Protein AF-A0A1D6FRP8-F1 (afdb_monomer_lite)

Sequence (61 aa):
MESKVRATCNSSNAKLDDIVRLLDDLLTEYESTAYGPGKWKRLATFLQQCLAGPVLDLFRR

Radius of gyration: 12.06 Å; chains: 1; bounding box: 33×17×32 Å

pLDDT: mean 79.35, std 6.54, range [61.16, 88.12]

Organism: Zea mays (NCBI:txid4577)

Foldseek 3Di:
DLVVLLVLLPDPPRDPVVSVVVLVVVVVVLVVPDDDDCSVVVVVVSVCCSCVPSVVVSVVD

Structure (mmCIF, N/CA/C/O backbone):
data_AF-A0A1D6FRP8-F1
#
_entry.id   AF-A0A1D6FRP8-F1
#
loop_
_atom_site.group_PDB
_atom_site.id
_atom_site.type_symbol
_atom_site.label_atom_id
_atom_site.label_alt_id
_atom_site.label_comp_id
_atom_site.label_asym_id
_atom_site.label_entity_id
_atom_site.label_seq_id
_atom_site.pdbx_PDB_ins_code
_atom_site.Cartn_x
_atom_site.Cartn_y
_atom_site.Cartn_z
_atom_site.occupancy
_atom_site.B_iso_or_equiv
_atom_site.auth_seq_id
_atom_site.auth_comp_id
_atom_site.auth_asym_id
_atom_site.auth_atom_id
_atom_site.pdbx_PDB_model_num
ATOM 1 N N . MET A 1 1 ? 2.112 6.303 1.919 1.00 67.19 1 MET A N 1
ATOM 2 C CA . MET A 1 1 ? 2.330 4.905 1.483 1.00 67.19 1 MET A CA 1
ATOM 3 C C . MET A 1 1 ? 2.667 4.830 -0.008 1.00 67.19 1 MET A C 1
ATOM 5 O O . MET A 1 1 ? 3.702 4.267 -0.329 1.00 67.19 1 MET A O 1
ATOM 9 N N . GLU A 1 2 ? 1.909 5.470 -0.910 1.00 67.88 2 GLU A N 1
ATOM 10 C CA . GLU A 1 2 ? 2.169 5.407 -2.371 1.00 67.88 2 GLU A CA 1
ATOM 11 C C . GLU A 1 2 ? 3.541 5.977 -2.765 1.00 67.88 2 GLU A C 1
ATOM 13 O O . GLU A 1 2 ? 4.267 5.364 -3.538 1.00 67.88 2 GLU A O 1
ATOM 18 N N . SER A 1 3 ? 3.972 7.074 -2.134 1.00 74.38 3 SER A N 1
ATOM 19 C CA . SER A 1 3 ? 5.297 7.670 -2.365 1.00 74.38 3 SER A CA 1
ATOM 20 C C . SER A 1 3 ? 6.463 6.724 -2.032 1.00 74.38 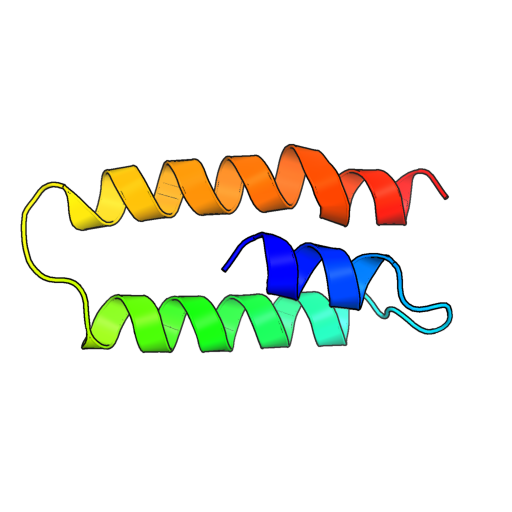3 SER A C 1
ATOM 22 O O . SER A 1 3 ? 7.493 6.781 -2.696 1.00 74.38 3 SER A O 1
ATOM 24 N N . LYS A 1 4 ? 6.296 5.830 -1.041 1.00 73.44 4 LYS A N 1
ATOM 25 C CA . LYS A 1 4 ? 7.292 4.799 -0.683 1.00 73.44 4 LYS A CA 1
ATOM 26 C C . LYS A 1 4 ? 7.383 3.744 -1.788 1.00 73.44 4 LYS A C 1
ATOM 28 O O . LYS A 1 4 ? 8.474 3.447 -2.254 1.00 73.44 4 LYS A O 1
ATOM 33 N N . VAL A 1 5 ? 6.234 3.247 -2.254 1.00 74.50 5 VAL A N 1
ATOM 34 C CA . VAL A 1 5 ? 6.160 2.267 -3.353 1.00 74.50 5 VAL A CA 1
ATOM 35 C C . VAL A 1 5 ? 6.733 2.855 -4.645 1.00 74.50 5 VAL A C 1
ATOM 37 O O . VAL A 1 5 ? 7.526 2.202 -5.318 1.00 74.50 5 VAL A O 1
ATOM 40 N N . ARG A 1 6 ? 6.418 4.118 -4.955 1.00 75.38 6 ARG A N 1
ATOM 41 C CA . ARG A 1 6 ? 6.962 4.843 -6.112 1.00 75.38 6 ARG A CA 1
ATOM 42 C C . ARG A 1 6 ? 8.482 5.006 -6.048 1.00 75.38 6 ARG A C 1
ATOM 44 O O . ARG A 1 6 ? 9.144 4.818 -7.064 1.00 75.38 6 ARG A O 1
ATOM 51 N N . ALA A 1 7 ? 9.041 5.339 -4.885 1.00 77.00 7 ALA A N 1
ATOM 52 C CA . ALA A 1 7 ? 10.489 5.458 -4.714 1.00 77.00 7 ALA A CA 1
ATOM 53 C C . ALA A 1 7 ? 11.200 4.117 -4.955 1.00 77.00 7 ALA A C 1
ATOM 55 O O . ALA A 1 7 ? 12.208 4.076 -5.659 1.00 77.00 7 ALA A O 1
ATOM 56 N N . THR A 1 8 ? 10.635 3.020 -4.445 1.00 74.44 8 THR A N 1
ATOM 57 C CA . THR A 1 8 ? 11.178 1.674 -4.660 1.00 74.44 8 THR A CA 1
ATOM 58 C C . THR A 1 8 ? 11.055 1.233 -6.117 1.00 74.44 8 THR A C 1
ATOM 60 O O . THR A 1 8 ? 12.028 0.711 -6.642 1.00 74.44 8 THR A O 1
ATOM 63 N N . CYS A 1 9 ? 9.933 1.500 -6.799 1.00 69.81 9 CYS A N 1
ATOM 64 C CA . CYS A 1 9 ? 9.756 1.162 -8.223 1.00 69.81 9 CYS A CA 1
ATOM 65 C C . CYS A 1 9 ? 10.685 1.964 -9.152 1.00 69.81 9 CYS A C 1
ATOM 67 O O . CYS A 1 9 ? 11.126 1.454 -10.176 1.00 69.81 9 CYS A O 1
ATOM 69 N N . ASN A 1 10 ? 11.015 3.209 -8.795 1.00 70.69 10 ASN A N 1
ATOM 70 C CA . ASN A 1 10 ? 11.918 4.050 -9.586 1.00 70.69 10 ASN A CA 1
ATOM 71 C C . ASN A 1 10 ? 13.406 3.728 -9.384 1.00 70.69 10 ASN A C 1
ATOM 73 O O . ASN A 1 10 ? 14.237 4.222 -10.152 1.00 70.69 10 ASN A O 1
ATOM 77 N N . SER A 1 11 ? 13.749 2.921 -8.378 1.00 75.06 11 SER A N 1
ATOM 78 C CA . SER A 1 11 ? 15.120 2.475 -8.145 1.00 75.06 11 SER A CA 1
ATOM 79 C C . SER A 1 11 ? 15.628 1.660 -9.335 1.00 75.06 11 SER A C 1
ATOM 81 O O . SER A 1 11 ? 14.944 0.767 -9.828 1.00 75.06 11 SER A O 1
ATOM 83 N N . SER A 1 12 ? 16.858 1.917 -9.781 1.00 61.16 12 SER A N 1
ATOM 84 C CA . SER A 1 12 ? 17.484 1.213 -10.913 1.00 61.16 12 SER A CA 1
ATOM 85 C C . SER A 1 12 ? 17.646 -0.300 -10.695 1.00 61.16 12 SER A C 1
ATOM 87 O O . SER A 1 12 ? 17.962 -1.020 -11.634 1.00 61.16 12 SER A O 1
ATOM 89 N N . ASN A 1 13 ? 17.439 -0.781 -9.464 1.00 66.19 13 ASN A N 1
ATOM 90 C CA . ASN A 1 13 ? 17.519 -2.190 -9.074 1.00 66.19 13 ASN A CA 1
ATOM 9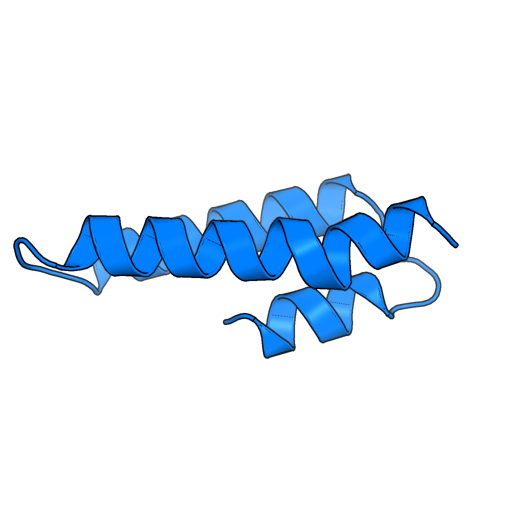1 C C . ASN A 1 13 ? 16.201 -2.694 -8.456 1.00 66.19 13 ASN A C 1
ATOM 93 O O . ASN A 1 13 ? 16.206 -3.607 -7.630 1.00 66.19 13 ASN A O 1
ATOM 97 N N . ALA A 1 14 ? 15.081 -2.052 -8.795 1.00 68.81 14 ALA A N 1
ATOM 98 C CA . ALA A 1 14 ? 13.764 -2.423 -8.307 1.00 68.81 14 ALA A CA 1
ATOM 99 C C . ALA A 1 14 ? 13.398 -3.840 -8.770 1.00 68.81 14 ALA A C 1
ATOM 101 O O . ALA A 1 14 ? 13.105 -4.071 -9.943 1.00 68.81 14 ALA A O 1
ATOM 102 N N . LYS A 1 15 ? 13.418 -4.801 -7.843 1.00 78.12 15 LYS A N 1
ATOM 103 C CA . LYS A 1 15 ? 12.899 -6.148 -8.081 1.00 78.12 15 LYS A CA 1
ATOM 104 C C . LYS A 1 15 ? 11.438 -6.200 -7.673 1.00 78.12 15 LYS A C 1
ATOM 106 O O . LYS A 1 15 ? 11.037 -5.605 -6.674 1.00 78.12 15 LYS A O 1
ATOM 111 N N . LEU A 1 16 ? 10.652 -6.966 -8.424 1.00 75.88 16 LEU A N 1
ATOM 112 C CA . LEU A 1 16 ? 9.251 -7.201 -8.091 1.00 75.88 16 LEU A CA 1
ATOM 113 C C . LEU A 1 16 ? 9.099 -7.784 -6.677 1.00 75.88 16 LEU A C 1
ATOM 115 O O . LEU A 1 16 ? 8.208 -7.369 -5.949 1.00 75.88 16 LEU A O 1
ATOM 119 N N . ASP A 1 17 ? 10.006 -8.679 -6.281 1.00 80.62 17 ASP A N 1
ATOM 120 C CA . ASP A 1 17 ? 10.040 -9.289 -4.947 1.00 80.62 17 ASP A CA 1
ATOM 121 C C . ASP A 1 17 ? 10.156 -8.241 -3.822 1.00 80.62 17 ASP A C 1
ATOM 123 O O . ASP A 1 17 ? 9.340 -8.224 -2.903 1.00 80.62 17 ASP A O 1
ATOM 127 N N . ASP A 1 18 ? 11.078 -7.278 -3.956 1.00 82.75 18 ASP A N 1
ATOM 128 C CA . ASP A 1 18 ? 11.239 -6.165 -3.009 1.00 82.75 18 ASP A CA 1
ATOM 129 C C . ASP A 1 18 ? 9.977 -5.289 -2.917 1.00 82.75 18 ASP A C 1
ATOM 131 O O . ASP A 1 18 ? 9.614 -4.811 -1.839 1.00 82.75 18 ASP A O 1
ATOM 135 N N . ILE A 1 19 ? 9.279 -5.083 -4.037 1.00 81.12 19 ILE A N 1
ATOM 136 C CA . ILE A 1 19 ? 8.047 -4.283 -4.084 1.00 81.12 19 ILE A CA 1
ATOM 137 C C . ILE A 1 19 ? 6.882 -5.027 -3.431 1.00 81.12 19 ILE A C 1
ATOM 139 O O . ILE A 1 19 ? 6.114 -4.417 -2.684 1.00 81.12 19 ILE A O 1
ATOM 143 N N . VAL A 1 20 ? 6.754 -6.330 -3.686 1.00 83.19 20 VAL A N 1
ATOM 144 C CA . VAL A 1 20 ? 5.734 -7.181 -3.060 1.00 83.19 20 VAL A CA 1
ATOM 145 C C . VAL A 1 20 ? 5.954 -7.235 -1.552 1.00 83.19 20 VAL A C 1
ATOM 147 O O . VAL A 1 20 ? 5.006 -7.025 -0.798 1.00 83.19 20 VAL A O 1
ATOM 150 N N . ARG A 1 21 ? 7.203 -7.407 -1.103 1.00 86.62 21 ARG A N 1
ATOM 151 C CA . ARG A 1 21 ? 7.544 -7.404 0.323 1.00 86.62 21 ARG A CA 1
ATOM 152 C C . ARG A 1 21 ? 7.261 -6.057 0.990 1.00 86.62 21 ARG A C 1
ATOM 154 O O . ARG A 1 21 ? 6.747 -6.018 2.100 1.00 86.62 21 ARG A O 1
ATOM 161 N N . LEU A 1 22 ? 7.556 -4.944 0.314 1.00 85.25 22 LEU A N 1
ATOM 162 C CA . LEU A 1 22 ? 7.218 -3.608 0.814 1.00 85.25 22 LEU A CA 1
ATOM 163 C C . LEU A 1 22 ? 5.702 -3.400 0.922 1.00 85.25 22 LEU A C 1
ATOM 165 O O . LEU A 1 22 ? 5.238 -2.766 1.867 1.00 85.25 22 LEU A O 1
ATOM 169 N N . LEU A 1 23 ? 4.931 -3.887 -0.054 1.00 84.69 23 LEU A N 1
ATOM 170 C CA . LEU A 1 23 ? 3.472 -3.814 -0.008 1.00 84.69 23 LEU A CA 1
ATOM 171 C C . LEU A 1 23 ? 2.922 -4.625 1.167 1.00 84.69 23 LEU A C 1
ATOM 173 O O . LEU A 1 23 ? 2.081 -4.104 1.889 1.00 84.69 23 LEU A O 1
ATOM 177 N N . ASP A 1 24 ? 3.421 -5.839 1.386 1.00 86.94 24 ASP A N 1
ATOM 178 C CA . ASP A 1 24 ? 3.036 -6.696 2.513 1.00 86.94 24 ASP A CA 1
ATOM 179 C C . ASP A 1 24 ? 3.286 -6.025 3.879 1.00 86.94 24 ASP A C 1
ATOM 181 O O . ASP A 1 24 ? 2.388 -5.957 4.722 1.00 86.94 24 ASP A O 1
ATOM 185 N N . ASP A 1 25 ? 4.458 -5.412 4.055 1.00 88.12 25 ASP A N 1
ATOM 186 C CA . ASP A 1 25 ? 4.829 -4.690 5.279 1.00 88.12 25 ASP A CA 1
ATOM 187 C C . ASP A 1 25 ? 3.903 -3.480 5.531 1.00 88.12 25 ASP A C 1
ATOM 189 O O . ASP A 1 25 ? 3.353 -3.302 6.620 1.00 88.12 25 ASP A O 1
ATOM 193 N N . LEU A 1 26 ? 3.623 -2.695 4.480 1.00 85.06 26 LEU A N 1
ATOM 194 C CA . LEU A 1 26 ? 2.699 -1.556 4.543 1.00 85.06 26 LEU A CA 1
ATOM 195 C C . LEU A 1 26 ? 1.254 -1.982 4.833 1.00 85.06 26 LEU A C 1
ATOM 197 O O . LEU A 1 26 ? 0.532 -1.263 5.529 1.00 85.06 26 LEU A O 1
ATOM 201 N N . LEU A 1 27 ? 0.814 -3.116 4.283 1.00 84.69 27 LEU A N 1
ATOM 202 C CA . LEU A 1 27 ? -0.513 -3.674 4.535 1.00 84.69 27 LEU A CA 1
ATOM 203 C C . LEU A 1 27 ? -0.636 -4.156 5.980 1.00 84.69 27 LEU A C 1
ATOM 205 O O . LEU A 1 27 ? -1.639 -3.854 6.622 1.00 84.69 27 LEU A O 1
ATOM 209 N N . THR A 1 28 ? 0.391 -4.821 6.503 1.00 86.69 28 THR A N 1
ATOM 210 C CA . THR A 1 28 ? 0.447 -5.296 7.893 1.00 86.69 28 THR A CA 1
ATOM 211 C C . THR A 1 28 ? 0.427 -4.128 8.887 1.00 86.69 28 THR A C 1
ATOM 213 O O . THR A 1 28 ? -0.335 -4.138 9.862 1.00 86.69 28 THR A O 1
ATOM 216 N N . GLU A 1 29 ? 1.190 -3.065 8.612 1.00 86.12 29 GLU A N 1
ATOM 217 C CA . GLU A 1 29 ? 1.169 -1.826 9.402 1.00 86.12 29 GLU A CA 1
ATOM 218 C C . GLU A 1 29 ? -0.207 -1.141 9.336 1.00 86.12 29 GLU A C 1
ATOM 220 O O . GLU A 1 29 ? -0.767 -0.733 10.361 1.00 86.12 29 GLU A O 1
ATOM 225 N N . TYR A 1 30 ? -0.798 -1.047 8.140 1.00 83.94 30 TYR A N 1
ATOM 226 C CA . TYR A 1 30 ? -2.137 -0.485 7.964 1.00 83.94 30 TYR A CA 1
ATOM 227 C C . TYR A 1 30 ? -3.200 -1.319 8.682 1.00 83.94 30 TYR A C 1
ATOM 229 O O . TYR A 1 30 ? -4.142 -0.774 9.262 1.00 83.94 30 TYR A O 1
ATOM 237 N N . GLU A 1 31 ? -3.060 -2.643 8.678 1.00 84.06 31 GLU A N 1
ATOM 238 C CA . GLU A 1 31 ? -3.990 -3.530 9.354 1.00 84.06 31 GLU A CA 1
ATOM 239 C C . GLU A 1 31 ? -3.957 -3.332 10.873 1.00 84.06 31 GLU A C 1
ATOM 241 O O . GLU A 1 31 ? -5.024 -3.270 11.487 1.00 84.06 31 GLU A O 1
ATOM 246 N N . SER A 1 32 ? -2.769 -3.138 11.449 1.00 85.19 32 SER A N 1
ATOM 247 C CA . SER A 1 32 ? -2.595 -2.910 12.890 1.00 85.19 32 SER A CA 1
ATOM 248 C C . SER A 1 32 ? -3.007 -1.507 13.355 1.00 85.19 32 SER A C 1
ATOM 250 O O . SER A 1 32 ? -3.381 -1.320 14.514 1.00 85.19 32 SER A O 1
ATOM 252 N N . THR A 1 33 ? -2.941 -0.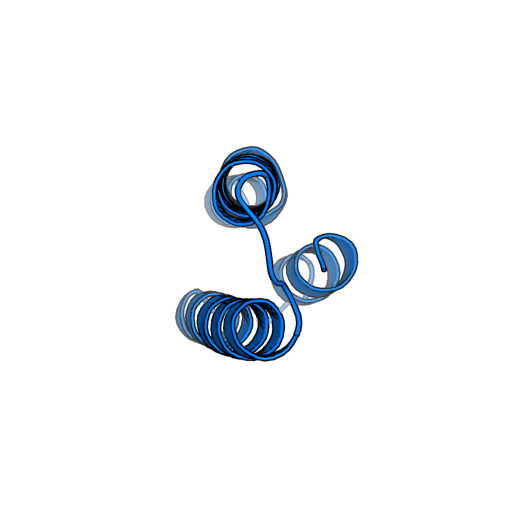504 12.477 1.00 82.38 33 THR A N 1
ATOM 253 C CA . THR A 1 33 ? -3.183 0.908 12.837 1.00 82.38 33 THR A CA 1
ATOM 254 C C . THR A 1 33 ? -4.574 1.413 12.461 1.00 82.38 33 THR A C 1
ATOM 256 O O . THR A 1 33 ? -5.088 2.333 13.102 1.00 82.38 33 THR A O 1
ATOM 259 N N . ALA A 1 34 ? -5.209 0.838 11.438 1.00 78.88 34 ALA A N 1
ATOM 260 C CA . ALA A 1 34 ? -6.498 1.303 10.945 1.00 78.88 34 ALA A CA 1
ATOM 261 C C . ALA A 1 34 ? -7.667 0.490 11.518 1.00 78.88 34 ALA A C 1
ATOM 263 O O . ALA A 1 34 ? -7.718 -0.739 11.420 1.00 78.88 34 ALA A O 1
ATOM 264 N N . TYR A 1 35 ? -8.670 1.210 12.022 1.00 77.25 35 TYR A N 1
ATOM 265 C CA . TYR A 1 35 ? -9.900 0.658 12.584 1.00 77.25 35 TYR A CA 1
ATOM 266 C C . TYR A 1 35 ? -11.121 1.339 11.954 1.00 77.25 35 TYR A C 1
ATOM 268 O O . TYR A 1 35 ? -11.104 2.536 11.664 1.00 77.25 35 TYR A O 1
ATOM 276 N N . GLY A 1 36 ? -12.187 0.568 11.734 1.00 81.94 36 GLY A N 1
ATOM 277 C CA . GLY A 1 36 ? -13.476 1.068 11.251 1.00 81.94 36 GLY A CA 1
ATOM 278 C C . GLY A 1 36 ? -13.867 0.624 9.832 1.00 81.94 36 GLY A C 1
ATOM 279 O O . GLY A 1 36 ? -13.046 0.115 9.066 1.00 81.94 36 GLY A O 1
ATOM 280 N N . PRO A 1 37 ? -15.139 0.834 9.450 1.00 79.31 37 PRO A N 1
ATOM 281 C CA . PRO A 1 37 ? -15.739 0.263 8.238 1.00 79.31 37 PRO A CA 1
ATOM 282 C C . PRO A 1 37 ? -15.162 0.825 6.928 1.00 79.31 37 PRO A C 1
ATOM 284 O O . PRO A 1 37 ? -15.245 0.184 5.885 1.00 79.31 37 PRO A O 1
ATOM 287 N N . GLY A 1 38 ? -14.535 2.007 6.966 1.00 82.31 38 GLY A N 1
ATOM 288 C CA . GLY A 1 38 ? -13.883 2.627 5.805 1.00 82.31 38 GLY A CA 1
ATOM 289 C C . GLY A 1 38 ? -12.465 2.118 5.512 1.00 82.31 38 GLY A C 1
ATOM 290 O O . GLY A 1 38 ? -11.914 2.460 4.462 1.00 82.31 38 GLY A O 1
ATOM 291 N N . LYS A 1 39 ? -11.879 1.311 6.409 1.00 85.62 39 LYS A N 1
ATOM 292 C CA . LYS A 1 39 ? -10.507 0.781 6.309 1.00 85.62 39 LYS A CA 1
ATOM 293 C C . LYS A 1 39 ? -10.270 0.066 4.983 1.00 85.62 39 LYS A C 1
ATOM 295 O O . LYS A 1 39 ? -9.400 0.448 4.208 1.00 85.62 39 LYS A O 1
ATOM 300 N N . TRP A 1 40 ? -11.101 -0.929 4.689 1.00 83.75 40 TRP A N 1
ATOM 301 C CA . TRP A 1 40 ? -10.954 -1.773 3.504 1.00 83.75 40 TRP A CA 1
ATOM 302 C C . TRP A 1 40 ? -11.141 -0.997 2.203 1.00 83.75 40 TRP A C 1
ATOM 304 O O . TRP A 1 40 ? -10.457 -1.262 1.220 1.00 83.75 40 TRP A O 1
ATOM 314 N N . LYS A 1 41 ? -12.008 0.023 2.206 1.00 86.75 41 LYS A N 1
ATOM 315 C CA . LYS A 1 41 ? -12.203 0.890 1.041 1.00 86.75 41 LYS A CA 1
ATOM 316 C C . LYS A 1 41 ? -10.962 1.742 0.764 1.00 86.75 41 LYS A C 1
ATOM 318 O O . LYS A 1 41 ? -10.527 1.818 -0.379 1.00 86.75 41 LYS A O 1
ATOM 323 N N . ARG A 1 42 ? -10.353 2.328 1.804 1.00 84.69 42 ARG A N 1
ATOM 324 C CA . ARG A 1 42 ? -9.070 3.045 1.683 1.00 84.69 42 ARG A CA 1
ATOM 325 C C . ARG A 1 42 ? -7.941 2.124 1.232 1.00 84.69 42 ARG A C 1
ATOM 327 O O . ARG A 1 42 ? -7.156 2.527 0.379 1.00 84.69 42 ARG A O 1
ATOM 334 N N . LEU A 1 43 ? -7.897 0.901 1.759 1.00 84.06 43 LEU A N 1
ATOM 335 C CA . LEU A 1 43 ? -6.917 -0.111 1.372 1.00 84.06 43 LEU A CA 1
ATOM 336 C C . LEU A 1 43 ? -7.033 -0.484 -0.109 1.00 84.06 43 LEU A C 1
ATOM 338 O O . LEU A 1 43 ? -6.040 -0.466 -0.830 1.00 84.06 43 LEU A O 1
ATOM 342 N N . ALA A 1 44 ? -8.253 -0.755 -0.575 1.00 85.06 44 ALA A N 1
ATOM 343 C CA . ALA A 1 44 ? -8.520 -1.086 -1.969 1.00 85.06 44 ALA A CA 1
ATOM 344 C C . ALA A 1 44 ? -8.143 0.067 -2.911 1.00 85.06 44 ALA A C 1
ATOM 346 O O . ALA A 1 44 ? -7.457 -0.159 -3.906 1.00 85.06 44 ALA A O 1
ATOM 347 N N . THR A 1 45 ? -8.513 1.311 -2.579 1.00 86.88 45 THR A N 1
ATOM 348 C CA . THR A 1 45 ? -8.098 2.488 -3.363 1.00 86.88 45 THR A CA 1
ATOM 349 C C . THR A 1 45 ? -6.576 2.640 -3.395 1.00 86.88 45 THR A C 1
ATOM 351 O O . THR A 1 45 ? -6.015 2.928 -4.450 1.00 86.88 45 THR A O 1
ATOM 354 N N . PHE A 1 46 ? -5.899 2.416 -2.267 1.00 84.38 46 PHE A N 1
ATOM 355 C CA . PHE A 1 46 ? -4.443 2.482 -2.187 1.00 84.38 46 PHE A CA 1
ATOM 356 C C . PHE A 1 46 ? -3.763 1.426 -3.072 1.00 84.38 46 PHE A C 1
ATOM 358 O O . PHE A 1 46 ? -2.896 1.768 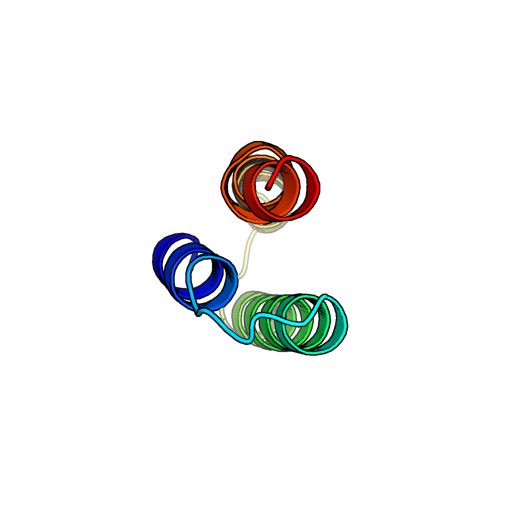-3.878 1.00 84.38 46 PHE A O 1
ATOM 365 N N . LEU A 1 47 ? -4.184 0.163 -2.969 1.00 84.75 47 LEU A N 1
ATOM 366 C CA . LEU A 1 47 ? -3.665 -0.924 -3.801 1.00 84.75 47 LEU A CA 1
ATOM 367 C C . LEU A 1 47 ? -3.899 -0.647 -5.286 1.00 84.75 47 LEU A C 1
ATOM 369 O O . LEU A 1 47 ? -2.981 -0.807 -6.088 1.00 84.75 47 LEU A O 1
ATOM 373 N N . GLN A 1 48 ? -5.087 -0.155 -5.645 1.00 86.12 48 GLN A N 1
ATOM 374 C CA . GLN A 1 48 ? -5.399 0.225 -7.019 1.00 86.12 48 GLN A CA 1
ATOM 375 C C . GLN A 1 48 ? -4.441 1.309 -7.540 1.00 86.12 48 GLN A C 1
ATOM 377 O O . GLN A 1 48 ? -3.942 1.184 -8.656 1.00 86.12 48 GLN A O 1
ATOM 382 N N . GLN A 1 49 ? -4.149 2.349 -6.752 1.00 83.88 49 GLN A N 1
ATOM 383 C CA . GLN A 1 49 ? -3.227 3.419 -7.158 1.00 83.88 49 GLN A CA 1
ATOM 384 C C . GLN A 1 49 ? -1.778 2.933 -7.299 1.00 83.88 49 GLN A C 1
ATOM 386 O O . GLN A 1 49 ? -1.101 3.312 -8.254 1.00 83.88 49 GLN A O 1
ATOM 391 N N . CYS A 1 50 ? -1.308 2.068 -6.396 1.00 82.88 50 CYS A N 1
ATOM 392 C CA . CYS A 1 50 ? 0.032 1.481 -6.479 1.00 82.88 50 CYS A CA 1
ATOM 393 C C . CYS A 1 50 ? 0.189 0.554 -7.693 1.00 82.88 50 CYS A C 1
ATOM 395 O O . CYS A 1 50 ? 1.190 0.636 -8.405 1.00 82.88 50 CYS A O 1
ATOM 397 N N . LEU A 1 51 ? -0.805 -0.299 -7.951 1.00 81.12 51 LEU A N 1
ATOM 398 C CA . LEU A 1 51 ? -0.773 -1.248 -9.064 1.00 81.12 51 LEU A CA 1
ATOM 399 C C . LEU A 1 51 ? -0.910 -0.547 -10.418 1.00 81.12 51 LEU A C 1
ATOM 401 O O . LEU A 1 51 ? -0.144 -0.838 -11.331 1.00 81.12 51 LEU A O 1
ATOM 405 N N . ALA A 1 52 ? -1.846 0.397 -10.545 1.00 81.44 52 ALA A N 1
ATOM 406 C CA . ALA A 1 52 ? -2.092 1.109 -11.801 1.00 81.44 52 ALA A CA 1
ATOM 407 C C . ALA A 1 52 ? -1.038 2.183 -12.122 1.00 81.44 52 ALA A C 1
ATOM 409 O O . ALA A 1 52 ? -0.955 2.625 -13.266 1.00 81.44 52 ALA A O 1
ATOM 410 N N . GLY A 1 53 ? -0.270 2.631 -11.126 1.00 80.19 53 GLY 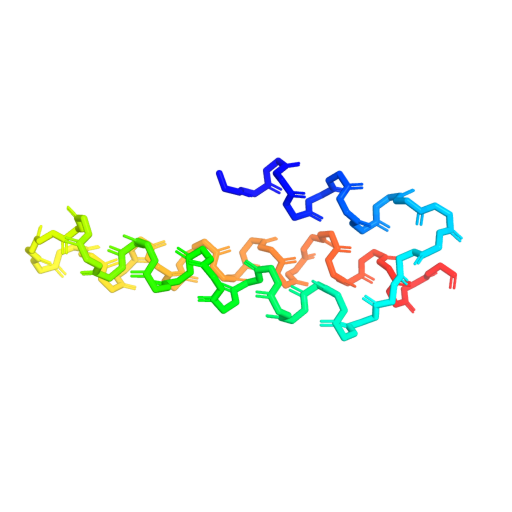A N 1
ATOM 411 C CA . GLY A 1 53 ? 0.782 3.629 -11.293 1.00 80.19 53 GLY A CA 1
ATOM 412 C C . GLY A 1 53 ? 2.175 2.996 -11.284 1.00 80.19 53 GLY A C 1
ATOM 413 O O . GLY A 1 53 ? 2.603 2.463 -12.303 1.00 80.19 53 GLY A O 1
ATOM 414 N N . PRO A 1 54 ? 2.901 3.068 -10.156 1.00 73.44 54 PRO A N 1
ATOM 415 C CA . PRO A 1 54 ? 4.327 2.751 -10.091 1.00 73.44 54 PRO A CA 1
ATOM 416 C C . PRO A 1 54 ? 4.673 1.294 -10.432 1.00 73.44 54 PRO A C 1
ATOM 418 O O . PRO A 1 54 ? 5.716 1.057 -11.032 1.00 73.44 54 PRO A O 1
ATOM 421 N N . VAL A 1 55 ? 3.811 0.325 -10.100 1.00 77.19 55 VAL A N 1
ATOM 422 C CA . VAL A 1 55 ? 4.053 -1.083 -10.462 1.00 77.19 55 VAL A CA 1
ATOM 423 C C . VAL A 1 55 ? 3.868 -1.296 -11.964 1.00 77.19 55 VAL A C 1
ATOM 425 O O . VAL A 1 55 ? 4.715 -1.911 -12.600 1.00 77.19 55 VAL A O 1
ATOM 428 N N . LEU A 1 56 ? 2.798 -0.762 -12.559 1.00 78.19 56 LEU A N 1
ATOM 429 C CA . LEU A 1 56 ? 2.597 -0.833 -14.008 1.00 78.19 56 LEU A CA 1
ATOM 430 C C . LEU A 1 56 ? 3.723 -0.130 -14.779 1.00 78.19 56 LEU A C 1
ATOM 432 O O . LEU A 1 56 ? 4.138 -0.619 -15.826 1.00 78.19 56 LEU A O 1
ATOM 436 N N . ASP A 1 57 ? 4.216 0.996 -14.261 1.00 79.12 57 ASP A N 1
ATOM 437 C CA . ASP A 1 57 ? 5.338 1.739 -14.838 1.00 79.12 57 ASP A CA 1
ATOM 438 C C . ASP A 1 57 ? 6.631 0.910 -14.836 1.00 79.12 57 ASP A C 1
ATOM 440 O O . ASP A 1 57 ? 7.318 0.849 -15.852 1.00 79.12 57 ASP A O 1
ATOM 444 N N . LEU A 1 58 ? 6.895 0.166 -13.754 1.00 75.94 58 LEU A N 1
ATOM 445 C CA . LEU A 1 58 ? 8.011 -0.780 -13.677 1.00 75.94 58 LEU A CA 1
ATOM 446 C C . LEU A 1 58 ? 7.950 -1.849 -14.780 1.00 75.94 58 LEU A C 1
ATOM 448 O O . LEU A 1 58 ? 8.971 -2.155 -15.384 1.00 75.94 58 LEU A O 1
ATOM 452 N N . PHE A 1 59 ? 6.769 -2.415 -15.053 1.00 71.94 59 PHE A N 1
ATOM 453 C CA . PHE A 1 59 ? 6.595 -3.438 -16.096 1.00 71.94 59 PHE A CA 1
ATOM 454 C C . PHE A 1 59 ? 6.585 -2.880 -17.524 1.00 71.94 59 PHE A C 1
ATOM 456 O O . PHE A 1 59 ? 6.725 -3.644 -18.476 1.00 71.94 59 PHE A O 1
ATOM 463 N N . ARG A 1 60 ? 6.371 -1.571 -17.690 1.00 74.12 60 ARG A N 1
ATOM 464 C CA . ARG A 1 60 ? 6.422 -0.888 -18.992 1.00 74.12 60 ARG A CA 1
ATOM 465 C C . ARG A 1 60 ? 7.820 -0.392 -19.362 1.00 74.12 60 ARG A C 1
ATOM 467 O O . ARG A 1 60 ? 7.982 0.119 -20.469 1.00 74.12 60 ARG A O 1
ATOM 474 N N . ARG A 1 61 ? 8.772 -0.490 -18.437 1.00 61.72 61 ARG A N 1
ATOM 475 C CA . ARG A 1 61 ? 10.140 0.000 -18.583 1.00 61.72 61 ARG A CA 1
ATOM 476 C C . ARG A 1 61 ? 11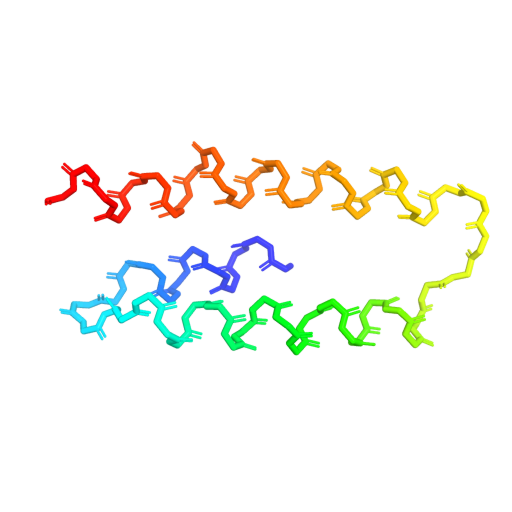.029 -0.952 -19.374 1.00 61.72 61 ARG A C 1
ATOM 478 O O . ARG A 1 61 ? 10.811 -2.180 -19.288 1.00 61.72 61 ARG A O 1
#

Secondary structure (DSSP, 8-state):
-HHHHHHHHHSTT--HHHHHHHHHHHHHHHHHH--STTHHHHHHHHHHHHIIIIIHHHHH-